Protein AF-A0A661LE91-F1 (afdb_monomer_lite)

Sequence (62 aa):
MKIFDRYVIREFFKLLFIFTLGSIFIFIVVNFFERIDSFVGNRATPSQILSFYLYQIPYIFV

Secondary structure (DSSP, 8-state):
--HHHHHHHHHHHHHHHHHHHHHHHHHHHHHHHHHHHHHHHTT--HHHHHHHHHHHHHHH--

Radius of gyration: 17.35 Å; chains: 1; bounding box: 33×18×50 Å

pLDDT: mean 79.18, std 11.0, range [53.66, 94.75]

Structure (mmCIF, N/CA/C/O backbone):
data_AF-A0A661LE91-F1
#
_entry.id   AF-A0A661LE91-F1
#
loop_
_atom_site.group_PDB
_atom_site.id
_atom_site.type_symbol
_atom_site.label_atom_id
_atom_site.label_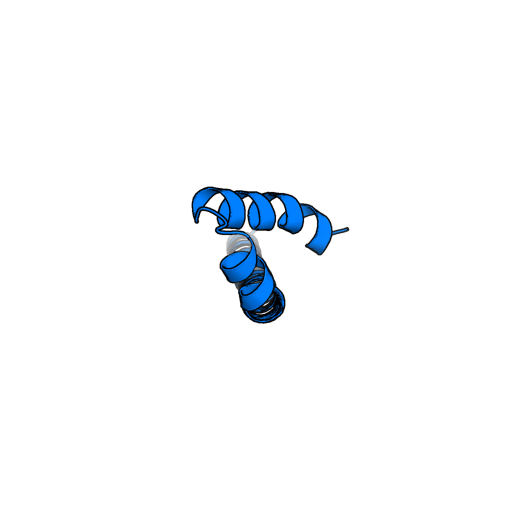alt_id
_atom_site.label_comp_id
_atom_site.label_asym_id
_atom_site.label_entity_id
_atom_site.label_seq_id
_atom_site.pdbx_PDB_ins_code
_atom_site.Cartn_x
_atom_site.Cartn_y
_atom_site.Cartn_z
_atom_site.occupancy
_atom_site.B_iso_or_equiv
_atom_site.auth_seq_id
_atom_site.auth_comp_id
_atom_site.auth_asym_id
_atom_site.auth_atom_id
_atom_site.pdbx_PDB_model_num
ATOM 1 N N . MET A 1 1 ? -18.359 6.869 23.395 1.00 59.84 1 MET A N 1
ATOM 2 C CA . MET A 1 1 ? -17.634 5.677 22.897 1.00 59.84 1 MET A CA 1
ATOM 3 C C . MET A 1 1 ? -16.670 5.240 23.983 1.00 59.84 1 MET A C 1
ATOM 5 O O . MET A 1 1 ? -15.964 6.105 24.498 1.00 59.84 1 MET A O 1
ATOM 9 N N . LYS A 1 2 ? -16.710 3.976 24.422 1.00 78.50 2 LYS A N 1
ATOM 10 C CA . LYS A 1 2 ? -15.872 3.518 25.543 1.00 78.50 2 LYS A CA 1
ATOM 11 C C . LYS A 1 2 ? -14.400 3.584 25.121 1.00 78.50 2 LYS A C 1
ATOM 13 O O . LYS A 1 2 ? -14.083 3.424 23.946 1.00 78.50 2 LYS A O 1
ATOM 18 N N . ILE A 1 3 ? -13.498 3.830 26.073 1.00 80.38 3 ILE A N 1
ATOM 19 C CA . ILE A 1 3 ? -12.047 3.911 25.816 1.00 80.38 3 ILE A CA 1
ATOM 20 C C . ILE A 1 3 ? -11.562 2.647 25.084 1.00 80.38 3 ILE A C 1
ATOM 22 O O . ILE A 1 3 ? -10.782 2.748 24.141 1.00 80.38 3 ILE A O 1
ATOM 26 N N . PHE A 1 4 ? -12.109 1.484 25.450 1.00 81.44 4 PHE A N 1
ATOM 27 C CA . PHE A 1 4 ? -11.842 0.203 24.797 1.00 81.44 4 PHE A CA 1
ATOM 28 C C . PHE A 1 4 ? -12.205 0.184 23.304 1.00 81.44 4 PHE A C 1
ATOM 30 O O . PHE A 1 4 ? -11.379 -0.240 22.500 1.00 81.44 4 PHE A O 1
ATOM 37 N N . ASP A 1 5 ? -13.366 0.715 22.906 1.00 81.31 5 ASP A N 1
ATOM 38 C CA . ASP A 1 5 ? -13.803 0.716 21.499 1.00 81.31 5 ASP A CA 1
ATOM 39 C C . ASP A 1 5 ? -12.824 1.499 20.613 1.00 81.31 5 ASP A C 1
ATOM 41 O O . ASP A 1 5 ? -12.455 1.063 19.524 1.00 81.31 5 ASP A O 1
ATOM 45 N N . ARG A 1 6 ? -12.337 2.647 21.105 1.00 84.50 6 ARG A N 1
ATOM 46 C CA . ARG A 1 6 ? -11.382 3.490 20.369 1.00 84.50 6 ARG A CA 1
ATOM 47 C C . ARG A 1 6 ? -10.036 2.793 20.164 1.00 84.50 6 ARG A C 1
ATOM 49 O O . ARG A 1 6 ? -9.418 2.976 19.117 1.00 84.50 6 ARG A O 1
ATOM 56 N N . TYR A 1 7 ? -9.582 2.019 21.148 1.00 89.94 7 TYR A N 1
ATOM 57 C CA . TYR A 1 7 ? -8.337 1.256 21.045 1.00 89.94 7 TYR A CA 1
ATOM 58 C C . TYR A 1 7 ? -8.460 0.108 20.047 1.00 89.94 7 TYR A C 1
ATOM 60 O O . TYR A 1 7 ? -7.605 -0.024 19.175 1.00 89.94 7 TYR A O 1
ATOM 68 N N . VAL A 1 8 ? -9.544 -0.667 20.130 1.00 89.62 8 VAL A N 1
ATOM 69 C CA . VAL A 1 8 ? -9.782 -1.798 19.222 1.00 89.62 8 VAL A CA 1
ATOM 70 C C . VAL A 1 8 ? -9.892 -1.320 17.776 1.00 89.62 8 VAL A C 1
ATOM 72 O O . VAL A 1 8 ? -9.237 -1.878 16.901 1.00 89.62 8 VAL A O 1
ATOM 75 N N . ILE A 1 9 ? -10.639 -0.240 17.524 1.00 91.06 9 ILE A N 1
ATOM 76 C CA . ILE A 1 9 ? -10.766 0.342 16.180 1.00 91.06 9 ILE A CA 1
ATOM 77 C C . ILE A 1 9 ? -9.404 0.823 15.665 1.00 91.06 9 ILE A C 1
ATOM 79 O O . ILE A 1 9 ? -9.046 0.546 14.522 1.00 91.06 9 ILE A O 1
ATOM 83 N N . ARG A 1 10 ? -8.613 1.513 16.495 1.00 91.38 10 ARG A N 1
ATOM 84 C CA . ARG A 1 10 ? -7.290 2.007 16.087 1.00 91.38 10 ARG A CA 1
ATOM 85 C C . ARG A 1 10 ? -6.340 0.866 15.726 1.00 91.38 10 ARG A C 1
ATOM 87 O O . ARG A 1 10 ? -5.650 0.964 14.714 1.00 91.38 10 ARG A O 1
ATOM 94 N N . GLU A 1 11 ? -6.307 -0.191 16.530 1.00 93.12 11 GLU A N 1
ATOM 95 C CA . GLU A 1 11 ? -5.425 -1.331 16.275 1.00 93.12 11 GLU A CA 1
ATOM 96 C C . GLU A 1 11 ? -5.892 -2.141 15.061 1.00 93.12 11 GLU A C 1
ATOM 98 O O . GLU A 1 11 ? -5.073 -2.535 14.234 1.00 93.12 11 GLU A O 1
ATOM 103 N N . PHE A 1 12 ? -7.207 -2.293 14.880 1.00 93.06 12 PHE A N 1
ATOM 104 C CA . PHE A 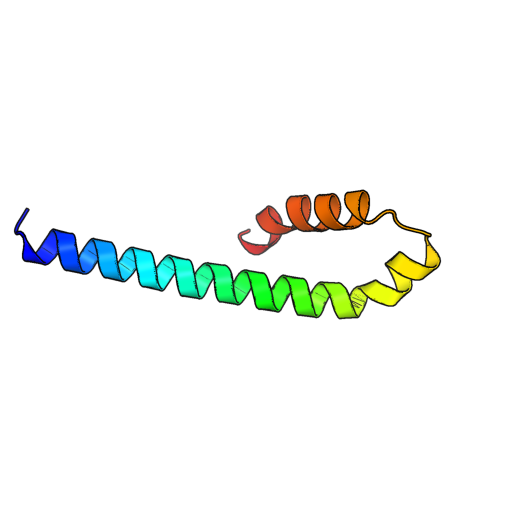1 12 ? -7.781 -2.898 13.681 1.00 93.06 12 PHE A CA 1
ATOM 105 C C . PHE A 1 12 ? -7.369 -2.143 12.414 1.00 93.06 12 PHE A C 1
ATOM 107 O O . PHE A 1 12 ? -6.839 -2.751 11.489 1.00 93.06 12 PHE A O 1
ATOM 114 N N . PHE A 1 13 ? -7.537 -0.816 12.380 1.00 94.00 13 PHE A N 1
ATOM 115 C CA . PHE A 1 13 ? -7.136 -0.015 11.220 1.00 94.00 13 PHE A CA 1
ATOM 116 C C . PHE A 1 13 ? -5.629 -0.049 10.979 1.00 94.00 13 PHE A C 1
ATOM 118 O O . PHE A 1 13 ? -5.202 -0.045 9.827 1.00 94.00 13 PHE A O 1
ATOM 125 N N . LYS A 1 14 ? -4.820 -0.119 12.040 1.00 94.00 14 LYS A N 1
ATOM 126 C CA . LYS A 1 14 ? -3.367 -0.265 11.925 1.00 94.00 14 LYS A CA 1
ATOM 127 C C . LYS A 1 14 ? -2.996 -1.594 11.266 1.00 94.00 14 LYS A C 1
ATOM 129 O O . LYS A 1 14 ? -2.224 -1.595 10.311 1.00 94.00 14 LYS A O 1
ATOM 134 N N . LEU A 1 15 ? -3.569 -2.702 11.733 1.00 94.56 15 LEU A N 1
ATOM 135 C CA . LEU A 1 15 ? -3.359 -4.023 11.139 1.00 94.56 15 LEU A CA 1
ATOM 136 C C . LEU A 1 15 ? -3.865 -4.065 9.697 1.00 94.56 15 LEU A C 1
ATOM 138 O O . LEU A 1 15 ? -3.138 -4.506 8.812 1.00 94.56 15 LEU A O 1
ATOM 142 N N . LEU A 1 16 ? -5.061 -3.537 9.439 1.00 93.25 16 LEU A N 1
ATOM 143 C CA . LEU A 1 16 ? -5.644 -3.468 8.102 1.00 93.25 16 LEU A CA 1
ATOM 144 C C . LEU A 1 16 ? -4.739 -2.696 7.134 1.00 93.25 16 LEU A C 1
ATOM 146 O O . LEU A 1 16 ? -4.501 -3.169 6.024 1.00 93.25 16 LEU A O 1
ATOM 150 N N . PHE A 1 17 ? -4.171 -1.563 7.561 1.00 94.06 17 PHE A N 1
ATOM 151 C CA . PHE A 1 17 ? -3.209 -0.811 6.753 1.00 94.06 17 PHE A CA 1
ATOM 152 C C . PHE A 1 17 ? -1.928 -1.602 6.494 1.00 94.06 17 PHE A C 1
ATOM 154 O O . PHE A 1 17 ? -1.452 -1.619 5.364 1.00 94.06 17 PHE A O 1
ATOM 161 N N . ILE A 1 18 ? -1.380 -2.276 7.510 1.00 94.75 18 ILE A N 1
ATOM 162 C CA . ILE A 1 18 ? -0.163 -3.088 7.369 1.00 94.75 18 ILE A CA 1
ATOM 163 C C . ILE A 1 18 ? -0.386 -4.227 6.369 1.00 94.75 18 ILE A C 1
ATOM 165 O O . ILE A 1 18 ?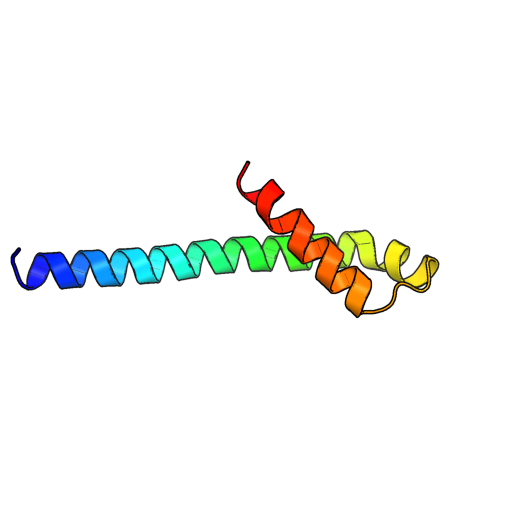 0.429 -4.407 5.467 1.00 94.75 18 ILE A O 1
ATOM 169 N N . PHE A 1 19 ? -1.493 -4.965 6.486 1.00 94.69 19 PHE A N 1
ATOM 170 C CA . PHE A 1 19 ? -1.811 -6.054 5.561 1.00 94.69 19 PHE A CA 1
ATOM 171 C C . PHE A 1 19 ? -2.074 -5.547 4.143 1.00 94.69 19 PHE A C 1
ATOM 173 O O . PHE A 1 19 ? -1.547 -6.110 3.185 1.00 94.69 19 PHE A O 1
ATOM 180 N N . THR A 1 20 ? -2.825 -4.452 4.007 1.00 90.56 20 THR A N 1
ATOM 181 C CA . THR A 1 20 ? -3.093 -3.826 2.705 1.00 90.56 20 THR A CA 1
ATOM 182 C C . THR A 1 20 ? -1.793 -3.386 2.034 1.00 90.56 20 THR A C 1
ATOM 184 O O . THR A 1 20 ? -1.530 -3.760 0.893 1.00 90.56 20 THR A O 1
ATOM 187 N N . LEU A 1 21 ? -0.931 -2.661 2.752 1.00 91.25 21 LEU A N 1
ATOM 188 C CA . LEU A 1 21 ? 0.366 -2.226 2.231 1.00 91.25 21 LEU A CA 1
ATOM 189 C C . LEU A 1 21 ? 1.285 -3.408 1.907 1.00 91.25 21 LEU A C 1
ATOM 191 O O . LEU A 1 21 ? 1.952 -3.383 0.877 1.00 91.25 21 LEU A O 1
ATOM 195 N N . GLY A 1 22 ? 1.299 -4.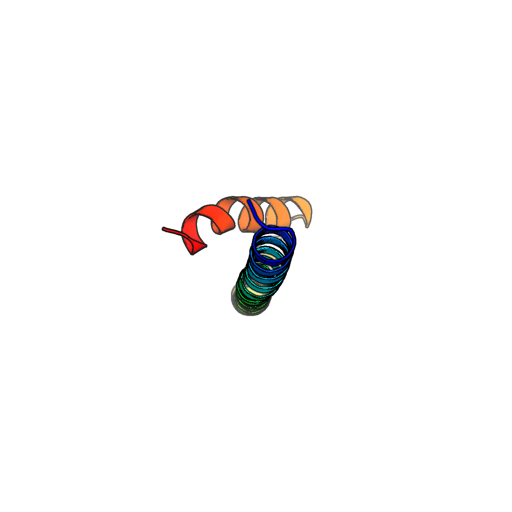451 2.741 1.00 93.12 22 GLY A N 1
ATOM 196 C CA . GLY A 1 22 ? 2.073 -5.666 2.487 1.00 93.12 22 GLY A CA 1
ATOM 197 C C . GLY A 1 22 ? 1.643 -6.378 1.203 1.00 93.12 22 GLY A C 1
ATOM 198 O O . GLY A 1 22 ? 2.491 -6.770 0.403 1.00 93.12 22 GLY A O 1
ATOM 199 N N . SER A 1 23 ? 0.334 -6.475 0.958 1.00 90.06 23 SER A N 1
ATOM 200 C CA . SER A 1 23 ? -0.207 -7.049 -0.279 1.00 90.06 23 SER A CA 1
ATOM 201 C C . SER A 1 23 ? 0.183 -6.228 -1.512 1.00 90.06 23 SER A C 1
ATOM 203 O O . SER A 1 23 ? 0.639 -6.793 -2.506 1.00 90.06 23 SER A O 1
ATOM 205 N N . ILE A 1 24 ? 0.053 -4.896 -1.447 1.00 87.75 24 ILE A N 1
ATOM 206 C CA . ILE A 1 24 ? 0.469 -3.995 -2.536 1.00 87.75 24 ILE A CA 1
ATOM 207 C C . ILE A 1 24 ? 1.971 -4.136 -2.799 1.00 87.75 24 ILE A C 1
ATOM 209 O O . ILE A 1 24 ? 2.395 -4.191 -3.950 1.00 87.75 24 ILE A O 1
ATOM 213 N N . PHE A 1 25 ? 2.780 -4.219 -1.742 1.00 88.75 25 PHE A N 1
ATOM 214 C CA . PHE A 1 25 ? 4.227 -4.348 -1.862 1.00 88.75 25 PHE A CA 1
ATOM 215 C C . PHE A 1 25 ? 4.623 -5.628 -2.603 1.00 88.75 25 PHE A C 1
ATOM 217 O O . PHE A 1 25 ? 5.401 -5.562 -3.553 1.00 88.75 25 PHE A O 1
ATOM 224 N N . ILE A 1 26 ? 4.051 -6.776 -2.226 1.00 90.12 26 ILE A N 1
ATOM 225 C CA . ILE A 1 26 ? 4.305 -8.048 -2.917 1.00 90.12 26 ILE A CA 1
ATOM 226 C C . ILE A 1 26 ? 3.901 -7.944 -4.392 1.00 90.12 26 ILE A C 1
ATOM 228 O O . ILE A 1 26 ? 4.675 -8.345 -5.259 1.00 90.12 26 ILE A O 1
ATOM 232 N N . PHE A 1 27 ? 2.737 -7.357 -4.686 1.00 85.88 27 PHE A N 1
ATOM 233 C CA . PHE A 1 27 ? 2.278 -7.162 -6.062 1.00 85.88 27 PHE A CA 1
ATOM 234 C C . PHE A 1 27 ? 3.259 -6.320 -6.888 1.00 85.88 27 PHE A C 1
ATOM 236 O O . PHE A 1 27 ? 3.637 -6.724 -7.986 1.00 85.88 27 PHE A O 1
ATOM 243 N N . ILE A 1 28 ? 3.712 -5.181 -6.351 1.00 83.38 28 ILE A N 1
ATOM 244 C CA . ILE A 1 28 ? 4.686 -4.311 -7.025 1.00 83.38 28 ILE A CA 1
ATOM 245 C C . ILE A 1 28 ? 5.980 -5.075 -7.296 1.00 83.38 28 ILE A C 1
ATOM 247 O O . ILE A 1 28 ? 6.494 -5.008 -8.408 1.00 83.38 28 ILE A O 1
ATOM 251 N N . VAL A 1 29 ? 6.497 -5.814 -6.310 1.00 87.50 29 VAL A N 1
ATOM 252 C CA . VAL A 1 29 ? 7.748 -6.569 -6.458 1.00 87.50 29 VAL A CA 1
ATOM 253 C C . VAL A 1 29 ? 7.621 -7.628 -7.551 1.00 87.50 29 VAL A C 1
ATOM 255 O O . VAL A 1 29 ? 8.464 -7.673 -8.444 1.00 87.50 29 VAL A O 1
ATOM 258 N N . VAL A 1 30 ? 6.563 -8.443 -7.529 1.00 87.31 30 VAL A N 1
ATOM 259 C CA . VAL A 1 30 ? 6.338 -9.476 -8.555 1.00 87.31 30 VAL A CA 1
ATOM 260 C C . VAL A 1 30 ? 6.227 -8.841 -9.939 1.00 87.31 30 VAL A C 1
ATOM 262 O O . VAL A 1 30 ? 6.940 -9.235 -10.860 1.00 87.31 30 VAL A O 1
ATOM 265 N N . ASN A 1 31 ? 5.403 -7.801 -10.072 1.00 81.50 31 ASN A N 1
ATOM 266 C CA . ASN A 1 31 ? 5.186 -7.133 -11.350 1.00 81.50 31 ASN A CA 1
ATOM 267 C C . ASN A 1 31 ? 6.457 -6.436 -11.869 1.00 81.50 31 ASN A C 1
ATOM 269 O O . ASN A 1 31 ? 6.687 -6.372 -13.076 1.00 81.50 31 ASN A O 1
ATOM 273 N N . PHE A 1 32 ? 7.296 -5.930 -10.961 1.00 81.06 32 PHE A N 1
ATOM 274 C CA . PHE A 1 32 ? 8.590 -5.339 -11.291 1.00 81.06 32 PHE A CA 1
ATOM 275 C C . PHE A 1 32 ? 9.529 -6.374 -11.894 1.00 81.06 32 PHE A C 1
ATOM 277 O O . PHE A 1 32 ? 10.107 -6.118 -12.949 1.00 81.06 32 PHE A O 1
ATOM 284 N N . PHE A 1 33 ? 9.633 -7.553 -11.279 1.00 81.19 33 PHE A N 1
ATOM 285 C CA . PHE A 1 33 ? 10.452 -8.636 -11.816 1.00 81.19 33 PHE A CA 1
ATOM 286 C C . PHE A 1 33 ? 9.920 -9.176 -13.146 1.00 81.19 33 PHE A C 1
ATOM 288 O O . PHE A 1 33 ? 10.718 -9.442 -14.036 1.00 81.19 33 PHE A O 1
ATOM 295 N N . GLU A 1 34 ? 8.602 -9.271 -13.334 1.00 78.81 34 GLU A N 1
ATOM 296 C CA . GLU A 1 34 ? 8.015 -9.704 -14.613 1.00 78.81 34 GLU A CA 1
ATOM 297 C C . GLU A 1 34 ? 8.314 -8.743 -15.773 1.00 78.81 34 GLU A C 1
ATOM 299 O O . GLU A 1 34 ? 8.425 -9.167 -16.924 1.00 78.81 34 GLU A O 1
ATOM 304 N N . ARG A 1 35 ? 8.420 -7.438 -15.498 1.00 71.62 35 ARG A N 1
ATOM 305 C CA . ARG A 1 35 ? 8.578 -6.401 -16.532 1.00 71.62 35 ARG A CA 1
ATOM 306 C C . ARG A 1 35 ? 9.980 -5.807 -16.606 1.00 71.62 35 ARG A C 1
ATOM 308 O O . ARG A 1 35 ? 10.207 -4.946 -17.460 1.00 71.62 35 ARG A O 1
ATOM 315 N N . ILE A 1 36 ? 10.923 -6.263 -15.778 1.00 75.62 36 ILE A N 1
ATOM 316 C CA . ILE A 1 36 ? 12.285 -5.714 -15.718 1.00 75.62 36 ILE A CA 1
ATOM 317 C C . ILE A 1 36 ? 12.977 -5.747 -17.087 1.00 75.62 36 ILE A C 1
ATOM 319 O O . ILE A 1 36 ? 13.557 -4.743 -17.500 1.00 75.62 36 ILE A O 1
ATOM 323 N N . ASP A 1 37 ? 12.798 -6.828 -17.851 1.00 68.81 37 ASP A N 1
ATOM 324 C CA . ASP A 1 37 ? 13.357 -6.975 -19.200 1.00 68.81 37 ASP A CA 1
ATOM 325 C C . ASP A 1 37 ? 12.772 -5.951 -20.185 1.00 68.81 37 ASP A C 1
ATOM 327 O O . ASP A 1 37 ? 13.484 -5.383 -21.016 1.00 68.81 37 ASP A O 1
ATOM 331 N N . SER A 1 38 ? 11.477 -5.642 -20.053 1.00 69.50 38 SER A N 1
ATOM 332 C CA . SER A 1 38 ? 10.804 -4.629 -20.877 1.00 69.50 38 SER A CA 1
ATOM 333 C C . SER A 1 38 ? 11.262 -3.207 -20.536 1.00 69.50 38 SER A C 1
ATOM 335 O O . SER A 1 38 ? 11.388 -2.368 -21.429 1.00 69.50 38 SER A O 1
ATOM 337 N N . PHE A 1 39 ? 11.548 -2.923 -19.261 1.00 66.38 39 PHE A N 1
ATOM 338 C CA . PHE A 1 39 ? 12.059 -1.618 -18.828 1.00 66.38 39 PHE A CA 1
ATOM 339 C C . PHE A 1 39 ? 13.507 -1.382 -19.270 1.00 66.38 39 PHE A C 1
ATOM 341 O O . PHE A 1 39 ? 13.835 -0.287 -19.739 1.00 66.38 39 PHE A O 1
ATOM 348 N N . VAL A 1 40 ? 14.352 -2.412 -19.171 1.00 66.44 40 VAL A N 1
ATOM 349 C CA . VAL A 1 40 ? 15.751 -2.364 -19.622 1.00 66.44 40 VAL A CA 1
ATOM 350 C C . VAL A 1 40 ? 15.823 -2.253 -21.150 1.00 66.44 40 VAL A C 1
ATOM 352 O O . VAL A 1 40 ? 16.603 -1.447 -21.660 1.00 66.44 40 VAL A O 1
ATOM 355 N N . GLY A 1 41 ? 14.958 -2.964 -21.883 1.00 65.25 41 GLY A N 1
ATOM 356 C CA . GLY A 1 41 ? 14.881 -2.891 -23.347 1.00 65.25 41 GLY A CA 1
ATOM 357 C C . GLY A 1 41 ? 14.479 -1.512 -23.890 1.00 65.25 41 GLY A C 1
ATOM 358 O O . GLY A 1 41 ? 15.046 -1.053 -24.881 1.00 65.25 41 GLY A O 1
ATOM 359 N N . ASN A 1 42 ? 13.563 -0.809 -23.215 1.00 68.38 42 ASN A N 1
ATOM 360 C CA . ASN A 1 42 ? 13.063 0.504 -23.650 1.00 68.38 42 ASN A CA 1
ATOM 361 C C . ASN A 1 42 ? 13.843 1.716 -23.104 1.00 68.38 42 ASN A C 1
ATOM 363 O O . ASN A 1 42 ? 13.436 2.850 -23.357 1.00 68.38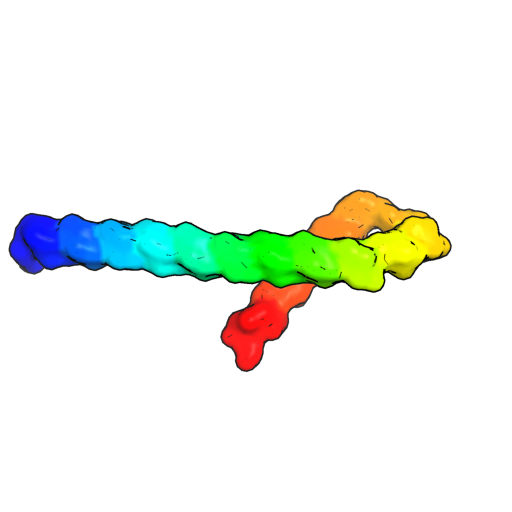 42 ASN A O 1
ATOM 367 N N . ARG A 1 43 ? 14.952 1.517 -22.371 1.00 64.19 43 ARG A N 1
ATOM 368 C CA . ARG A 1 43 ? 15.690 2.594 -21.667 1.00 64.19 43 ARG A CA 1
ATOM 369 C C . ARG A 1 43 ? 14.770 3.454 -20.789 1.00 64.19 43 ARG A C 1
ATOM 371 O O . ARG A 1 43 ? 14.902 4.678 -20.758 1.00 64.19 43 ARG A O 1
ATOM 378 N N . ALA A 1 44 ? 13.815 2.822 -20.112 1.00 62.16 44 ALA A N 1
ATOM 379 C CA . ALA A 1 44 ? 12.846 3.541 -19.299 1.00 62.16 44 ALA A CA 1
ATOM 380 C C . ALA A 1 44 ? 13.553 4.254 -18.137 1.00 62.16 44 ALA A C 1
ATOM 382 O O . ALA A 1 44 ? 14.291 3.642 -17.362 1.00 62.16 44 ALA A O 1
ATOM 383 N N . THR A 1 45 ? 13.326 5.559 -18.009 1.00 72.62 45 THR A N 1
ATOM 384 C CA . THR A 1 45 ? 13.888 6.354 -16.914 1.00 72.62 45 THR A CA 1
ATOM 385 C C . THR A 1 45 ? 13.234 5.915 -15.594 1.00 72.62 45 THR A C 1
ATOM 387 O O . THR A 1 45 ? 12.023 5.680 -15.583 1.00 72.62 45 THR A O 1
ATOM 390 N N . PRO A 1 46 ? 13.950 5.854 -14.454 1.00 66.00 46 PRO A N 1
ATOM 391 C CA . PRO A 1 46 ? 13.371 5.442 -13.166 1.00 66.00 46 PRO A CA 1
ATOM 392 C C . PRO A 1 46 ? 12.100 6.212 -12.763 1.00 66.00 46 PRO A C 1
ATOM 394 O O . PRO A 1 46 ? 11.202 5.659 -12.133 1.00 66.00 46 PRO A O 1
ATOM 397 N N . SER A 1 47 ? 11.985 7.474 -13.188 1.00 69.56 47 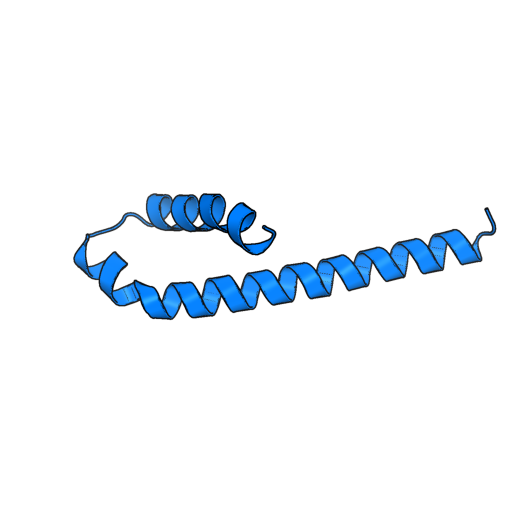SER A N 1
ATOM 398 C CA . SER A 1 47 ? 10.790 8.305 -13.013 1.00 69.56 47 SER A CA 1
ATOM 399 C C . SER A 1 47 ? 9.559 7.782 -13.764 1.00 69.56 47 SER A C 1
ATOM 401 O O . SER A 1 47 ? 8.447 7.876 -13.253 1.00 69.56 47 SER A O 1
ATOM 403 N N . GLN A 1 48 ? 9.733 7.199 -14.952 1.00 71.12 48 GLN A N 1
ATOM 404 C CA . GLN A 1 48 ? 8.639 6.618 -15.737 1.00 71.12 48 GLN A CA 1
ATOM 405 C C . GLN A 1 48 ? 8.142 5.310 -15.117 1.00 71.12 48 GLN A C 1
ATOM 407 O O . GLN A 1 48 ? 6.938 5.071 -15.086 1.00 71.12 48 GLN A O 1
ATOM 412 N N . ILE A 1 49 ? 9.055 4.503 -14.570 1.00 69.81 49 ILE A N 1
ATOM 413 C CA . ILE A 1 49 ? 8.727 3.265 -13.850 1.00 69.81 49 ILE A CA 1
ATOM 414 C C . ILE A 1 49 ? 7.899 3.594 -12.601 1.00 69.81 49 ILE A C 1
ATOM 416 O O . ILE A 1 49 ? 6.865 2.975 -12.359 1.00 69.81 49 ILE A O 1
ATOM 420 N N . LEU A 1 50 ? 8.305 4.621 -11.847 1.00 73.56 50 LEU A N 1
ATOM 421 C CA . LEU A 1 50 ? 7.582 5.063 -10.656 1.00 73.56 50 LEU A CA 1
ATOM 422 C C . LEU A 1 50 ? 6.166 5.562 -10.991 1.00 73.56 50 LEU A C 1
ATOM 424 O O . LEU A 1 50 ? 5.206 5.159 -10.336 1.00 73.56 50 LEU A O 1
ATOM 428 N N . SER A 1 51 ? 6.019 6.387 -12.035 1.00 75.94 51 SER A N 1
ATOM 429 C CA . SER A 1 51 ? 4.706 6.849 -12.504 1.00 75.94 51 SER A CA 1
ATOM 430 C C . SER A 1 51 ? 3.829 5.697 -13.000 1.00 75.94 51 SER A C 1
ATOM 432 O O . SER A 1 51 ? 2.635 5.684 -12.717 1.00 75.94 51 SER A O 1
ATOM 434 N N . PHE A 1 52 ? 4.402 4.709 -13.695 1.00 76.00 52 PHE A N 1
ATOM 435 C CA . PHE A 1 52 ? 3.670 3.528 -14.157 1.00 76.00 52 PHE A CA 1
ATOM 436 C C . PHE A 1 52 ? 3.062 2.749 -12.984 1.00 76.00 52 PHE A C 1
ATOM 438 O O . PHE A 1 52 ? 1.861 2.482 -12.991 1.00 76.00 52 PHE A O 1
ATOM 445 N N . TYR A 1 53 ? 3.850 2.467 -11.942 1.00 71.25 53 TYR A N 1
ATOM 446 C CA . TYR A 1 53 ? 3.333 1.794 -10.750 1.00 71.25 53 TYR A CA 1
ATOM 447 C C . TYR A 1 53 ? 2.311 2.645 -9.997 1.00 71.25 53 TYR A C 1
ATOM 449 O O . TYR A 1 53 ? 1.281 2.117 -9.588 1.00 71.25 53 TYR A O 1
ATOM 457 N N . LEU A 1 54 ? 2.525 3.960 -9.878 1.00 73.06 54 LEU A N 1
ATOM 458 C CA . LEU A 1 54 ? 1.551 4.871 -9.264 1.00 73.06 54 LEU A CA 1
ATOM 459 C C . LEU A 1 54 ? 0.189 4.848 -9.974 1.00 73.06 54 LEU A C 1
ATOM 461 O O . LEU A 1 54 ? -0.840 4.814 -9.303 1.00 73.06 54 LEU A O 1
ATOM 465 N N . TYR A 1 55 ? 0.172 4.819 -11.309 1.00 77.81 55 TYR A N 1
ATOM 466 C CA . TYR A 1 55 ? -1.065 4.709 -12.092 1.00 77.81 55 TYR A CA 1
ATOM 467 C C . TYR A 1 55 ? -1.669 3.301 -12.102 1.00 77.81 55 TYR A C 1
ATOM 469 O O . TYR A 1 55 ? -2.849 3.157 -12.419 1.00 77.81 55 TYR A O 1
ATOM 477 N N . GLN A 1 56 ? -0.902 2.271 -11.740 1.00 72.25 56 GLN A N 1
ATOM 478 C CA . GLN A 1 56 ? -1.389 0.895 -11.639 1.00 72.25 56 GLN A CA 1
ATOM 479 C C . GLN A 1 56 ? -2.040 0.597 -10.280 1.00 72.25 56 GLN A C 1
ATOM 481 O O . GLN A 1 56 ? -2.938 -0.238 -10.219 1.00 72.25 56 GLN A O 1
ATOM 486 N N . ILE A 1 57 ? -1.660 1.308 -9.209 1.00 70.44 57 ILE A N 1
ATOM 487 C CA . ILE A 1 57 ? -2.236 1.138 -7.860 1.00 70.44 57 ILE A CA 1
ATOM 488 C C . ILE A 1 57 ? -3.777 1.214 -7.838 1.00 70.44 57 ILE A C 1
ATOM 490 O O . ILE A 1 57 ? -4.378 0.339 -7.218 1.00 70.44 57 ILE A O 1
ATOM 494 N N . PRO A 1 58 ? -4.452 2.171 -8.513 1.00 71.88 58 PRO A N 1
ATOM 495 C CA . PRO A 1 58 ? -5.914 2.201 -8.583 1.00 71.88 58 PRO A CA 1
ATOM 496 C C . PRO A 1 58 ? -6.517 0.917 -9.162 1.00 71.88 58 PRO A C 1
ATOM 498 O O . PRO A 1 58 ? -7.586 0.504 -8.734 1.00 71.88 58 PRO A O 1
ATOM 501 N N . TYR A 1 59 ? -5.818 0.265 -10.093 1.00 69.12 59 TYR A N 1
ATOM 502 C CA . TYR A 1 59 ? -6.266 -0.965 -10.748 1.00 69.12 59 TYR A CA 1
ATOM 503 C C . TYR A 1 59 ? -6.129 -2.209 -9.857 1.00 69.12 59 TYR A C 1
ATOM 505 O O . TYR A 1 59 ? -6.700 -3.242 -10.164 1.00 69.12 59 TYR A O 1
ATOM 513 N N . ILE A 1 60 ? -5.371 -2.131 -8.757 1.00 65.00 60 ILE A N 1
ATOM 514 C CA . ILE A 1 60 ? -5.244 -3.233 -7.788 1.00 65.00 60 ILE A CA 1
ATOM 515 C C . ILE A 1 60 ? -6.511 -3.346 -6.920 1.00 65.00 60 ILE A C 1
ATOM 517 O O . ILE A 1 60 ? -6.797 -4.411 -6.378 1.00 65.00 60 ILE A O 1
ATOM 521 N N . PHE A 1 61 ? -7.262 -2.250 -6.771 1.00 60.31 61 PHE A N 1
ATOM 522 C CA . PHE A 1 61 ? -8.437 -2.165 -5.898 1.00 60.31 61 PHE A CA 1
ATOM 523 C C . PHE A 1 61 ? -9.785 -2.211 -6.635 1.00 60.31 61 PHE A C 1
ATOM 525 O O . PHE A 1 61 ? -10.818 -2.212 -5.962 1.00 60.31 61 PHE A O 1
ATOM 532 N N . VAL A 1 62 ? -9.781 -2.203 -7.973 1.00 53.66 62 VAL A N 1
ATOM 533 C CA . VAL A 1 62 ? -10.975 -2.324 -8.836 1.00 53.66 62 VAL A CA 1
ATOM 534 C C . VAL A 1 62 ? -11.130 -3.772 -9.269 1.00 53.66 62 VAL A C 1
ATOM 536 O O . VAL A 1 62 ? -12.260 -4.290 -9.140 1.00 53.66 62 VAL A O 1
#

Foldseek 3Di:
DDPVVVVVVVVVVVVVVVVVVVVLVVVLVVVCVVCVVVCVVVVPDVVNSVVVSVVCVVVVVD